Protein AF-A0A3M0M3V5-F1 (afdb_monomer_lite)

Radius of gyration: 17.24 Å; chains: 1; bounding box: 38×38×44 Å

InterPro domains:
  IPR002104 Integrase, catalytic domain [PF00589] (42-99)
  IPR002104 Integrase, catalytic domain [PS51898] (1-111)
  IPR011010 DNA breaking-rejoining enzyme, catalytic core [SSF56349] (10-108)
  IPR013762 Integrase-like, catalytic domain superfamily [G3DSA:1.10.443.10] (2-113)

Organism: NCBI:txid2116655

Secondary structure (DSSP, 8-state):
--HHHHHHHHHHHHHHHTT-SSS-TTS--BTTTBTHHHHHHHIIIIIHHHTT---TT--TTHHHHHHHHHHHHTT--HHHHHHHHT----SHIIIII-----HHHHHHHHTTS--

pLDDT: mean 90.45, std 9.49, range [48.25, 98.0]

Foldseek 3Di:
DPDPVVVLVVLQVVCVVVVHPDSCPVQDQDPVPGSCVVVFCCCQVPVCVVVVNHDPPDTPCVVLVVQLVQLVVLVNDPVLNCLLSVHQDDDPCRVPVNPDDDPVSNVVSSVSDDD

Structure (mmCIF, N/CA/C/O backbone):
data_AF-A0A3M0M3V5-F1
#
_entry.id   AF-A0A3M0M3V5-F1
#
loop_
_atom_site.group_PDB
_atom_site.id
_atom_site.type_symbol
_atom_site.label_atom_id
_atom_site.label_alt_id
_atom_site.label_comp_id
_atom_site.label_asym_id
_atom_site.label_entity_id
_atom_site.label_seq_id
_atom_site.pdbx_PDB_ins_code
_atom_site.Cartn_x
_atom_site.Cartn_y
_atom_site.Cartn_z
_atom_site.occupancy
_atom_site.B_iso_or_equiv
_atom_site.auth_seq_id
_atom_site.auth_comp_id
_atom_site.auth_asym_id
_atom_site.auth_atom_id
_atom_site.pdbx_PDB_model_num
ATOM 1 N N . ME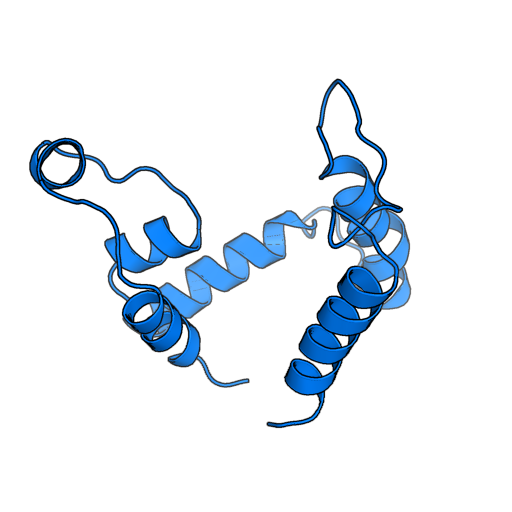T A 1 1 ? -20.137 -3.155 -11.797 1.00 48.25 1 MET A N 1
ATOM 2 C CA . MET A 1 1 ? -18.739 -3.054 -11.309 1.00 48.25 1 MET A CA 1
ATOM 3 C C . MET A 1 1 ? -17.774 -4.019 -12.038 1.00 48.25 1 MET A C 1
ATOM 5 O O . MET A 1 1 ? -17.126 -4.828 -11.393 1.00 48.25 1 MET A O 1
ATOM 9 N N . THR A 1 2 ? -17.632 -3.988 -13.373 1.00 53.81 2 THR A N 1
ATOM 10 C CA . THR A 1 2 ? -16.885 -5.056 -14.104 1.00 53.81 2 THR A CA 1
ATOM 11 C C . THR A 1 2 ? -15.807 -4.579 -15.085 1.00 53.81 2 THR A C 1
ATOM 13 O O . THR A 1 2 ? -15.084 -5.408 -15.628 1.00 53.81 2 THR A O 1
ATOM 16 N N . GLY A 1 3 ? -15.637 -3.269 -15.301 1.00 56.34 3 GLY A N 1
ATOM 17 C CA . GLY A 1 3 ? -14.666 -2.750 -16.280 1.00 56.34 3 GLY A CA 1
ATOM 18 C C . GLY A 1 3 ? -13.233 -2.581 -15.756 1.00 56.34 3 GLY A C 1
ATOM 19 O O . GLY A 1 3 ? -12.279 -2.820 -16.488 1.00 56.34 3 GLY A O 1
ATOM 20 N N . CYS A 1 4 ? -13.057 -2.176 -14.493 1.00 58.47 4 CYS A N 1
ATOM 21 C CA . CYS A 1 4 ? -11.733 -1.835 -13.955 1.00 58.47 4 CYS A CA 1
ATOM 22 C C . CYS A 1 4 ? -10.912 -3.073 -13.556 1.00 58.47 4 CYS A C 1
ATOM 24 O O . CYS A 1 4 ? -9.740 -3.171 -13.907 1.00 58.47 4 CYS A O 1
ATOM 26 N N . LEU A 1 5 ? -11.544 -4.064 -12.911 1.00 60.81 5 LEU A N 1
ATOM 27 C CA . LEU A 1 5 ? -10.875 -5.309 -12.511 1.00 60.81 5 LEU A CA 1
ATOM 28 C C . LEU A 1 5 ? -10.373 -6.106 -13.726 1.00 60.81 5 LEU A C 1
ATOM 30 O O . LEU A 1 5 ? -9.260 -6.624 -13.708 1.00 60.81 5 LEU A O 1
ATOM 34 N N . LYS A 1 6 ? -11.158 -6.131 -14.816 1.00 74.25 6 LYS A N 1
ATOM 35 C CA . LYS A 1 6 ? -10.752 -6.757 -16.083 1.00 74.25 6 LYS A CA 1
ATOM 36 C C . LYS A 1 6 ? -9.475 -6.133 -16.649 1.00 74.25 6 LYS A C 1
ATOM 38 O O . LYS A 1 6 ? -8.612 -6.868 -17.104 1.00 74.25 6 LYS A O 1
ATOM 43 N N . ARG A 1 7 ? -9.320 -4.806 -16.556 1.00 83.12 7 ARG A N 1
ATOM 44 C CA . ARG A 1 7 ? -8.119 -4.105 -17.040 1.00 83.12 7 ARG A CA 1
ATOM 45 C C . ARG A 1 7 ? -6.863 -4.459 -16.249 1.00 83.12 7 ARG A C 1
ATOM 47 O O . ARG A 1 7 ? -5.811 -4.631 -16.848 1.00 83.12 7 ARG A O 1
ATOM 54 N N . VAL A 1 8 ? -6.963 -4.590 -14.925 1.00 86.19 8 VAL A N 1
ATOM 55 C CA . VAL A 1 8 ? -5.801 -4.962 -14.098 1.00 86.19 8 VAL A CA 1
ATOM 56 C C . VAL A 1 8 ? -5.367 -6.397 -14.385 1.00 86.19 8 VAL A C 1
ATOM 58 O O . VAL A 1 8 ? -4.182 -6.640 -14.576 1.00 86.19 8 VAL A O 1
ATOM 61 N N . LEU A 1 9 ? -6.312 -7.338 -14.454 1.00 90.44 9 LEU A N 1
ATOM 62 C CA . LEU A 1 9 ? -5.990 -8.736 -14.749 1.00 90.44 9 LEU A CA 1
ATOM 63 C C . LEU A 1 9 ? -5.439 -8.910 -16.168 1.00 90.44 9 LEU A C 1
ATOM 65 O O . LEU A 1 9 ? -4.471 -9.637 -16.352 1.00 90.44 9 LEU A O 1
ATOM 69 N N . GLN A 1 10 ? -5.991 -8.186 -17.145 1.00 92.81 10 GLN A N 1
ATOM 70 C CA . GLN A 1 10 ? -5.442 -8.142 -18.498 1.00 92.81 10 GLN A CA 1
ATOM 71 C C . GLN A 1 10 ? -3.998 -7.622 -18.496 1.00 92.81 10 GLN A C 1
ATOM 73 O O . GLN A 1 10 ? -3.125 -8.250 -19.083 1.00 92.81 10 GLN A O 1
ATOM 78 N N . PHE A 1 11 ? -3.725 -6.524 -17.787 1.00 91.75 11 PHE A N 1
ATOM 79 C CA . PHE A 1 11 ? -2.370 -5.986 -17.669 1.00 91.75 11 PHE A CA 1
ATOM 80 C C . PHE A 1 11 ? -1.394 -6.994 -17.041 1.00 91.75 11 PHE A C 1
ATOM 82 O O . PHE A 1 11 ? -0.255 -7.106 -17.485 1.00 91.75 11 PHE A O 1
ATOM 89 N N . VAL A 1 12 ? -1.823 -7.746 -16.020 1.00 92.94 12 VAL A N 1
ATOM 90 C CA . VAL A 1 12 ? -1.002 -8.811 -15.416 1.00 92.94 12 VAL A CA 1
ATOM 91 C C . VAL A 1 12 ? -0.680 -9.895 -16.445 1.00 92.94 12 VAL A C 1
ATOM 93 O O . VAL A 1 12 ? 0.484 -10.273 -16.575 1.00 92.94 12 VAL A O 1
ATOM 96 N N . GLU A 1 13 ? -1.680 -10.353 -17.197 1.00 92.81 13 GLU A N 1
ATOM 97 C CA . GLU A 1 13 ? -1.511 -11.394 -18.217 1.00 92.81 13 GLU A CA 1
ATOM 98 C C . GLU A 1 13 ? -0.579 -10.942 -19.350 1.00 92.81 13 GLU A C 1
ATOM 100 O O . GLU A 1 13 ? 0.323 -11.673 -19.757 1.00 92.81 13 GLU A O 1
ATOM 105 N N . GLU A 1 14 ? -0.725 -9.703 -19.819 1.00 93.19 14 GLU A N 1
ATOM 106 C CA . GLU A 1 14 ? 0.155 -9.107 -20.832 1.00 93.19 14 GLU A CA 1
ATOM 107 C C . GLU A 1 14 ? 1.616 -9.059 -20.359 1.00 93.19 14 GLU A C 1
ATOM 109 O O . GLU A 1 14 ? 2.538 -9.383 -21.110 1.00 93.19 14 GLU A O 1
ATOM 114 N N . ARG A 1 15 ? 1.856 -8.705 -19.090 1.00 93.88 15 ARG A N 1
ATOM 115 C CA . ARG A 1 15 ? 3.215 -8.696 -18.523 1.00 93.88 15 ARG A CA 1
ATOM 116 C C . ARG A 1 15 ? 3.781 -10.105 -18.374 1.00 93.88 15 ARG A C 1
ATOM 118 O O . ARG A 1 15 ? 4.966 -10.305 -18.644 1.00 93.88 15 ARG A O 1
ATOM 125 N N . HIS A 1 16 ? 2.947 -11.061 -17.975 1.00 90.81 16 HIS A N 1
ATOM 126 C CA . HIS A 1 16 ? 3.357 -12.447 -17.784 1.00 90.81 16 HIS A CA 1
ATOM 127 C C . HIS A 1 16 ? 3.679 -13.136 -19.120 1.00 90.81 16 HIS A C 1
ATOM 129 O O . HIS A 1 16 ? 4.770 -13.682 -19.281 1.00 90.81 16 HIS A O 1
ATOM 135 N N . SER A 1 17 ? 2.788 -13.029 -20.110 1.00 93.62 17 SER A N 1
ATOM 136 C CA . SER A 1 17 ? 3.002 -13.552 -21.472 1.00 93.62 17 SER A CA 1
ATOM 137 C C . SER A 1 17 ? 4.182 -12.886 -22.189 1.00 93.62 17 SER A C 1
ATOM 139 O O . SER A 1 17 ? 4.885 -13.541 -22.954 1.00 93.62 17 SER A O 1
ATOM 141 N N . GLY A 1 18 ? 4.471 -11.618 -21.879 1.00 90.75 18 GLY A N 1
ATOM 142 C CA . GLY A 1 18 ? 5.671 -10.914 -22.336 1.00 90.75 18 GLY A CA 1
ATOM 143 C C . GLY A 1 18 ? 6.975 -11.303 -21.619 1.00 90.75 18 GLY A C 1
ATOM 144 O O . GLY A 1 18 ? 7.993 -10.645 -21.831 1.00 90.75 18 GLY A O 1
ATOM 145 N N . GLY A 1 19 ? 6.969 -12.311 -20.736 1.00 92.75 19 GLY A N 1
ATOM 146 C CA . GLY A 1 19 ? 8.164 -12.813 -20.042 1.00 92.75 19 GLY A CA 1
ATOM 147 C C . GLY A 1 19 ? 8.709 -11.896 -18.938 1.00 92.75 19 GLY A C 1
ATOM 148 O O . GLY A 1 19 ? 9.829 -12.096 -18.458 1.00 92.75 19 GLY A O 1
ATOM 149 N N . SER A 1 20 ? 7.950 -10.880 -18.514 1.00 91.25 20 SER A N 1
ATOM 150 C CA . SER A 1 20 ? 8.393 -9.959 -17.463 1.00 91.25 20 SER A CA 1
ATOM 151 C C . SER A 1 20 ? 8.293 -10.602 -16.078 1.00 91.25 20 SER A C 1
ATOM 153 O O . SER A 1 20 ? 7.225 -11.015 -15.644 1.00 91.25 20 SER A O 1
ATOM 155 N N . GLN A 1 21 ? 9.393 -10.583 -15.323 1.00 90.31 21 GLN A N 1
ATOM 156 C CA . GLN A 1 21 ? 9.436 -11.058 -13.928 1.00 90.31 21 GLN A CA 1
ATOM 157 C C . GLN A 1 21 ? 8.807 -10.073 -12.923 1.00 90.31 21 GLN A C 1
ATOM 159 O O . GLN A 1 21 ? 8.634 -10.386 -11.748 1.00 90.31 21 GLN A O 1
ATOM 164 N N . ARG A 1 22 ? 8.508 -8.841 -13.354 1.00 90.81 22 ARG A N 1
ATOM 165 C CA . ARG A 1 22 ? 7.922 -7.779 -12.525 1.00 90.81 22 ARG A CA 1
ATOM 166 C C . ARG A 1 22 ? 6.692 -7.215 -13.217 1.00 90.81 22 ARG A C 1
ATOM 168 O O . ARG A 1 22 ? 6.710 -7.014 -14.426 1.00 90.81 22 ARG A O 1
ATOM 175 N N . LEU A 1 23 ? 5.678 -6.860 -12.428 1.00 90.75 23 LEU A N 1
ATOM 176 C CA . LEU A 1 23 ? 4.445 -6.254 -12.939 1.00 90.75 23 LEU A CA 1
ATOM 177 C C . LEU A 1 23 ? 4.682 -4.855 -13.543 1.00 90.75 23 LEU A C 1
ATOM 179 O O . LEU A 1 23 ? 4.039 -4.472 -14.514 1.00 90.75 23 LEU A O 1
ATOM 183 N N . PHE A 1 24 ? 5.649 -4.108 -13.001 1.00 90.56 24 PHE A N 1
ATOM 184 C CA . PHE A 1 24 ? 6.027 -2.771 -13.470 1.00 90.56 24 PHE A CA 1
ATOM 185 C C . PHE A 1 24 ? 7.532 -2.711 -13.787 1.00 90.56 24 PHE A C 1
ATOM 187 O O . PHE A 1 24 ? 8.306 -2.152 -13.003 1.00 90.56 24 PHE A O 1
ATOM 194 N N . PRO A 1 25 ? 7.987 -3.307 -14.904 1.00 88.62 25 PRO A N 1
ATOM 195 C CA . PRO A 1 25 ? 9.412 -3.355 -15.242 1.00 88.62 25 PRO A CA 1
ATOM 196 C C . PRO A 1 25 ? 9.993 -1.959 -15.515 1.00 88.62 25 PRO A C 1
ATOM 198 O O . PRO A 1 25 ? 11.148 -1.700 -15.170 1.00 88.62 25 PRO A O 1
ATOM 201 N N . ASP A 1 26 ? 9.151 -1.051 -16.013 1.00 87.62 26 ASP A N 1
ATOM 202 C CA . ASP A 1 26 ? 9.468 0.338 -16.368 1.00 87.62 26 ASP A CA 1
ATOM 203 C C . ASP A 1 26 ? 9.671 1.248 -15.140 1.00 87.62 26 ASP A C 1
ATOM 205 O O . ASP A 1 26 ? 9.957 2.437 -15.271 1.00 87.62 26 ASP A O 1
ATOM 209 N N . GLN A 1 27 ? 9.517 0.708 -13.926 1.00 88.94 27 GLN A N 1
ATOM 210 C CA . GLN A 1 27 ? 9.867 1.385 -12.680 1.00 88.94 27 GLN A CA 1
ATOM 211 C C . GLN A 1 27 ? 11.291 0.967 -12.276 1.00 88.94 27 GLN A C 1
ATOM 213 O O . GLN A 1 27 ? 11.484 -0.118 -11.706 1.00 88.94 27 GLN A O 1
ATOM 218 N N . PRO A 1 28 ? 12.317 1.786 -12.582 1.00 89.44 28 PRO A N 1
ATOM 219 C CA . PRO A 1 28 ? 13.685 1.461 -12.214 1.00 89.44 28 PRO A CA 1
ATOM 220 C C . PRO A 1 28 ? 13.884 1.545 -10.700 1.00 89.44 28 PRO A C 1
ATOM 222 O O . PRO A 1 28 ? 13.242 2.333 -9.999 1.00 89.44 28 PRO A O 1
ATOM 225 N N . TRP A 1 29 ? 14.810 0.727 -10.204 1.00 91.81 29 TRP A N 1
ATOM 226 C CA . TRP A 1 29 ? 15.230 0.748 -8.809 1.00 91.81 29 TRP A CA 1
ATOM 227 C C . TRP A 1 29 ? 15.980 2.044 -8.487 1.00 91.81 29 TRP A C 1
ATOM 229 O O . TRP A 1 29 ? 16.865 2.463 -9.232 1.00 91.81 29 TRP A O 1
ATOM 239 N N . CYS A 1 30 ? 15.668 2.661 -7.348 1.00 91.38 30 CYS A N 1
ATOM 240 C CA . CYS A 1 30 ? 16.448 3.757 -6.785 1.00 91.38 30 CYS A CA 1
ATOM 241 C C . CYS A 1 30 ? 17.145 3.287 -5.498 1.00 91.38 30 CYS A C 1
ATOM 243 O O . CYS A 1 30 ? 16.444 2.872 -4.579 1.00 91.38 30 CYS A O 1
ATOM 245 N N . PRO A 1 31 ? 18.476 3.433 -5.351 1.00 92.12 31 PRO A N 1
ATOM 246 C CA . PRO A 1 31 ? 19.187 2.986 -4.148 1.00 92.12 31 PRO A CA 1
ATOM 247 C C . PRO A 1 31 ? 18.636 3.553 -2.832 1.00 92.12 31 PRO A C 1
ATOM 249 O O . PRO A 1 31 ? 18.603 2.858 -1.827 1.00 92.12 31 PRO A O 1
ATOM 252 N N . LYS A 1 32 ? 18.166 4.807 -2.840 1.00 90.19 32 LYS A N 1
ATOM 253 C CA . LYS A 1 32 ? 17.664 5.486 -1.636 1.00 90.19 32 LYS A CA 1
ATOM 254 C C . LYS A 1 32 ? 16.213 5.130 -1.291 1.00 90.19 32 LYS A C 1
ATOM 256 O O . LYS A 1 32 ? 15.857 5.103 -0.124 1.00 90.19 32 LYS A O 1
ATOM 261 N N . ASN A 1 33 ? 15.374 4.908 -2.304 1.00 86.38 33 ASN A N 1
ATOM 262 C CA . ASN A 1 33 ? 13.909 4.901 -2.163 1.00 86.38 33 ASN A CA 1
ATOM 263 C C . ASN A 1 33 ? 13.236 3.680 -2.829 1.00 86.38 33 ASN A C 1
ATOM 265 O O . ASN A 1 33 ? 12.018 3.667 -3.027 1.00 86.38 33 ASN A O 1
ATOM 269 N N . GLY A 1 34 ? 14.024 2.686 -3.242 1.00 90.81 34 GLY A N 1
ATOM 270 C CA . GLY A 1 34 ? 13.574 1.484 -3.934 1.00 90.81 34 GLY A CA 1
ATOM 271 C C . GLY A 1 34 ? 12.778 1.764 -5.212 1.00 90.81 34 GLY A C 1
ATOM 272 O O . GLY A 1 34 ? 13.013 2.749 -5.916 1.00 90.81 34 GLY A O 1
ATOM 273 N N . TYR A 1 35 ? 11.805 0.899 -5.506 1.00 90.50 35 TYR A N 1
ATOM 274 C CA . TYR A 1 35 ? 10.919 1.018 -6.673 1.00 90.50 35 TYR A CA 1
ATOM 275 C C . TYR A 1 35 ? 9.819 2.088 -6.523 1.00 90.50 35 TYR A C 1
ATOM 277 O O . TYR A 1 35 ? 9.206 2.484 -7.512 1.00 90.50 35 TYR A O 1
ATOM 285 N N . GLY A 1 36 ? 9.560 2.590 -5.309 1.00 87.62 36 GLY A N 1
ATOM 286 C CA . GLY A 1 36 ? 8.427 3.488 -5.035 1.00 87.62 36 GLY A CA 1
ATOM 287 C C . GLY A 1 36 ? 8.635 4.944 -5.465 1.00 87.62 36 GLY A C 1
ATOM 288 O O . GLY A 1 36 ? 7.665 5.684 -5.641 1.00 87.62 36 GLY A O 1
ATOM 289 N N . ARG A 1 37 ? 9.889 5.374 -5.665 1.00 90.38 37 ARG A N 1
ATOM 290 C CA . ARG A 1 37 ? 10.230 6.778 -5.962 1.00 90.38 37 ARG A CA 1
ATOM 291 C C . ARG A 1 37 ? 9.488 7.326 -7.175 1.00 90.38 37 ARG A C 1
ATOM 293 O O . ARG A 1 37 ? 8.966 8.438 -7.133 1.00 90.38 37 ARG A O 1
ATOM 300 N N . ASN A 1 38 ? 9.493 6.569 -8.265 1.00 91.06 38 ASN A N 1
ATOM 301 C CA . ASN A 1 38 ? 9.002 7.058 -9.545 1.00 91.06 38 ASN A CA 1
ATOM 302 C C . ASN A 1 38 ? 7.474 7.052 -9.601 1.00 91.06 38 ASN A C 1
ATOM 304 O O . ASN A 1 38 ? 6.902 8.013 -10.105 1.00 91.06 38 ASN A O 1
ATOM 308 N N . ALA A 1 39 ? 6.821 6.068 -8.976 1.00 91.56 39 ALA A N 1
ATOM 309 C CA . ALA A 1 39 ? 5.375 6.083 -8.768 1.00 91.56 39 ALA A CA 1
ATOM 310 C C . ALA A 1 39 ? 4.932 7.323 -7.971 1.00 91.56 39 ALA A C 1
ATOM 312 O O . ALA A 1 39 ? 4.019 8.035 -8.387 1.00 91.56 39 ALA A O 1
ATOM 313 N N . GLY A 1 40 ? 5.636 7.641 -6.876 1.00 92.94 40 GLY A N 1
ATOM 314 C CA . GLY A 1 40 ? 5.359 8.838 -6.079 1.00 92.94 40 GLY A CA 1
ATOM 315 C C . GLY A 1 40 ? 5.539 10.141 -6.864 1.00 92.94 40 GLY A C 1
ATOM 316 O O . GLY A 1 40 ? 4.687 11.025 -6.793 1.00 92.94 40 GLY A O 1
ATOM 317 N N . ARG A 1 41 ? 6.615 10.257 -7.655 1.00 93.19 41 ARG A N 1
ATOM 318 C CA . ARG A 1 41 ? 6.838 11.420 -8.535 1.00 93.19 41 ARG A CA 1
ATOM 319 C C . ARG A 1 41 ? 5.765 11.550 -9.600 1.00 93.19 41 ARG A C 1
ATOM 321 O O . ARG A 1 41 ? 5.178 12.614 -9.727 1.00 93.19 41 ARG A O 1
ATOM 328 N N . TRP A 1 42 ? 5.467 10.473 -10.321 1.00 94.75 42 TRP A N 1
ATOM 329 C CA . TRP A 1 42 ? 4.414 10.472 -11.333 1.00 94.75 42 TRP A CA 1
ATOM 330 C C . TRP A 1 42 ? 3.070 10.911 -10.740 1.00 94.75 42 TRP A C 1
ATOM 332 O O . TRP A 1 42 ? 2.413 11.789 -11.296 1.00 94.75 42 TRP A O 1
ATOM 342 N N . PHE A 1 43 ? 2.699 10.387 -9.570 1.00 95.81 43 PHE A N 1
ATOM 343 C CA . PHE A 1 43 ? 1.468 10.787 -8.893 1.00 95.81 43 PHE A CA 1
ATOM 344 C C . PHE A 1 43 ? 1.457 12.291 -8.575 1.00 95.81 43 PHE A C 1
ATOM 346 O O . PHE A 1 43 ? 0.506 12.998 -8.902 1.00 95.81 43 PHE A O 1
ATOM 353 N N . ASN A 1 44 ? 2.543 12.797 -7.987 1.00 96.00 44 ASN A N 1
ATOM 354 C CA . ASN A 1 44 ? 2.633 14.174 -7.503 1.00 96.00 44 ASN A CA 1
ATOM 355 C C . ASN A 1 44 ? 2.835 15.228 -8.595 1.00 96.00 44 ASN A C 1
ATOM 357 O O . ASN A 1 44 ? 2.384 16.362 -8.424 1.00 96.00 44 ASN A O 1
ATOM 361 N N . GLU A 1 45 ? 3.573 14.891 -9.649 1.00 96.00 45 GLU A N 1
ATOM 362 C CA . GLU A 1 45 ? 4.040 15.818 -10.686 1.00 96.00 45 GLU A CA 1
ATOM 363 C C . GLU A 1 45 ? 3.221 15.700 -11.977 1.00 96.00 45 GLU A C 1
ATOM 365 O O . GLU A 1 45 ? 3.229 16.624 -12.786 1.00 96.00 45 GLU A O 1
ATOM 370 N N . ARG A 1 46 ? 2.519 14.578 -12.192 1.00 96.12 46 ARG A N 1
ATOM 371 C CA . ARG A 1 46 ? 1.711 14.343 -13.400 1.00 96.12 46 ARG A CA 1
ATOM 372 C C . ARG A 1 46 ? 0.239 14.156 -13.074 1.00 96.12 46 ARG A C 1
ATOM 374 O O . ARG A 1 46 ? -0.577 14.925 -13.570 1.00 96.12 46 ARG A O 1
ATOM 381 N N . LEU A 1 47 ? -0.099 13.178 -12.230 1.00 96.75 47 LEU A N 1
ATOM 382 C CA . LEU A 1 47 ? -1.500 12.818 -11.998 1.00 96.75 47 LEU A CA 1
ATOM 383 C C . LEU A 1 47 ? -2.271 13.923 -11.264 1.00 96.75 47 LEU A C 1
ATOM 385 O O . LEU A 1 47 ? -3.281 14.392 -11.777 1.00 96.75 47 LEU A O 1
ATOM 389 N N . LEU A 1 48 ? -1.799 14.368 -10.094 1.00 97.50 48 LEU A N 1
ATOM 390 C CA . LEU A 1 48 ? -2.500 15.401 -9.320 1.00 97.50 48 LEU A CA 1
ATOM 391 C C . LEU A 1 48 ? -2.684 16.719 -10.098 1.00 97.50 48 LEU A C 1
ATOM 393 O O . LEU A 1 48 ? -3.800 17.239 -10.077 1.00 97.50 48 LEU A O 1
ATOM 397 N N . PRO A 1 49 ? -1.668 17.262 -10.808 1.00 97.62 49 PRO A N 1
ATOM 398 C CA . PRO A 1 49 ? -1.861 18.439 -11.655 1.00 97.62 49 PRO A CA 1
ATOM 399 C C . PRO A 1 49 ? -2.865 18.218 -12.788 1.00 97.62 49 PRO A C 1
ATOM 401 O O . PRO A 1 49 ? -3.720 19.071 -13.000 1.00 97.62 49 PRO A O 1
ATOM 404 N N . ALA A 1 50 ? -2.805 17.073 -13.478 1.00 98.00 50 ALA A N 1
ATOM 405 C CA . ALA A 1 50 ? -3.736 16.759 -14.565 1.00 98.00 50 ALA A CA 1
ATOM 406 C C . ALA A 1 50 ? -5.195 16.662 -14.089 1.00 98.00 50 ALA A C 1
ATOM 408 O O . ALA A 1 50 ? -6.110 16.948 -14.855 1.00 98.00 50 ALA A O 1
ATOM 409 N N . LEU A 1 51 ? -5.410 16.288 -12.826 1.00 97.25 51 LEU A N 1
ATOM 410 C CA . LEU A 1 51 ? -6.729 16.248 -12.193 1.00 97.25 51 LEU A CA 1
ATOM 411 C C . LEU A 1 51 ? -7.159 17.595 -11.581 1.00 97.25 51 LEU A C 1
ATOM 413 O O . LEU A 1 51 ? -8.257 17.681 -11.042 1.00 97.25 51 LEU A O 1
ATOM 417 N N . GLY A 1 52 ? -6.309 18.629 -11.599 1.00 97.62 52 GLY A N 1
ATOM 418 C CA . GLY A 1 52 ? -6.579 19.895 -10.903 1.00 97.62 52 GLY A CA 1
ATOM 419 C C . GLY A 1 52 ? -6.577 19.771 -9.372 1.00 97.62 52 GLY A C 1
ATOM 420 O O . GLY A 1 52 ? -7.124 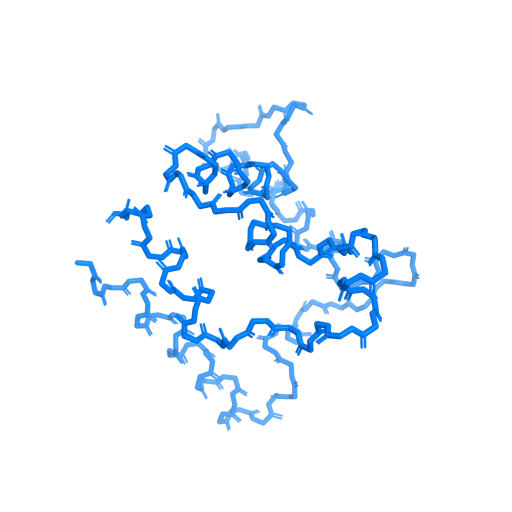20.620 -8.679 1.00 97.62 52 GLY A O 1
ATOM 421 N N . MET A 1 53 ? -5.962 18.714 -8.833 1.00 96.38 53 MET A N 1
ATOM 422 C CA . MET A 1 53 ? -5.965 18.367 -7.404 1.00 96.38 53 MET A CA 1
ATOM 423 C C . MET A 1 53 ? -4.602 18.590 -6.736 1.00 96.38 53 MET A C 1
ATOM 425 O O . MET A 1 53 ? -4.311 18.007 -5.690 1.00 96.38 53 MET A O 1
ATOM 429 N N . LYS A 1 54 ? -3.705 19.374 -7.345 1.00 95.88 54 LYS A N 1
ATOM 430 C CA . LYS A 1 54 ? -2.377 19.587 -6.767 1.00 95.88 54 LYS A CA 1
ATOM 431 C C . LYS A 1 54 ? -2.494 20.370 -5.456 1.00 95.88 54 LYS A C 1
ATOM 433 O O . LYS A 1 54 ? -2.982 21.490 -5.433 1.00 95.88 54 LYS A O 1
ATOM 438 N N . SER A 1 55 ? -2.005 19.768 -4.377 1.00 94.56 55 SER A N 1
ATOM 439 C CA . SER A 1 55 ? -1.943 20.351 -3.037 1.00 94.56 55 SER A CA 1
ATOM 440 C C . SER A 1 55 ? -0.674 19.870 -2.335 1.00 94.56 55 SER A C 1
ATOM 442 O O . SER A 1 55 ? -0.176 18.784 -2.640 1.00 94.56 55 SER A O 1
ATOM 444 N N . GLU A 1 56 ? -0.157 20.658 -1.392 1.00 92.31 56 GLU A N 1
ATOM 445 C CA . GLU A 1 56 ? 0.965 20.262 -0.527 1.00 92.31 56 GLU A CA 1
ATOM 446 C C . GLU A 1 56 ? 0.591 19.119 0.429 1.00 92.31 56 GLU A C 1
ATOM 448 O O . GLU A 1 56 ? 1.455 18.370 0.877 1.00 92.31 56 GLU A O 1
ATOM 453 N N . GLN A 1 57 ? -0.705 18.942 0.699 1.00 93.69 57 GLN A N 1
ATOM 454 C CA . GLN A 1 57 ? -1.225 17.912 1.603 1.00 93.69 57 GLN A CA 1
ATOM 455 C C . GLN A 1 57 ? -1.525 16.580 0.896 1.00 93.69 57 GLN A C 1
ATOM 457 O O . GLN A 1 57 ? -1.767 15.566 1.554 1.00 93.69 57 GLN A O 1
A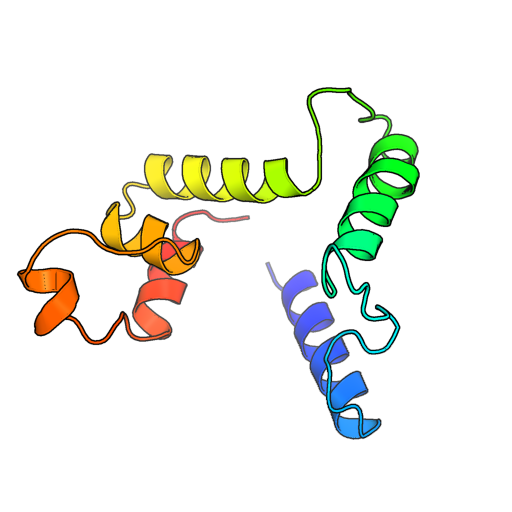TOM 462 N N . LEU A 1 58 ? -1.540 16.565 -0.442 1.00 95.50 58 LEU A N 1
ATOM 463 C CA . LEU A 1 58 ? -1.866 15.378 -1.228 1.00 95.50 58 LEU A CA 1
ATOM 464 C C . LEU A 1 58 ? -0.608 14.773 -1.835 1.00 95.50 58 LEU A C 1
ATOM 466 O O . LEU A 1 58 ? 0.070 15.379 -2.665 1.00 95.50 58 LEU A O 1
ATOM 470 N N . VAL A 1 59 ? -0.336 13.533 -1.437 1.00 95.88 59 VAL A N 1
ATOM 471 C CA . VAL A 1 59 ? 0.768 12.722 -1.944 1.00 95.88 59 VAL A CA 1
ATOM 472 C C . VAL A 1 59 ? 0.300 11.304 -2.232 1.00 95.88 59 VAL A C 1
ATOM 474 O O . VAL A 1 59 ? -0.791 10.902 -1.842 1.00 95.88 59 VAL A O 1
ATOM 477 N N . PHE A 1 60 ? 1.138 10.501 -2.886 1.00 95.00 60 PHE A N 1
ATOM 478 C CA . PHE A 1 60 ? 0.782 9.114 -3.200 1.00 95.00 60 PHE A CA 1
ATOM 479 C C . PHE A 1 60 ? 0.389 8.302 -1.951 1.00 95.00 60 PHE A C 1
ATOM 481 O O . PHE A 1 60 ? -0.545 7.505 -1.988 1.00 95.00 60 PHE A O 1
ATOM 488 N N . HIS A 1 61 ? 1.044 8.564 -0.813 1.00 94.19 61 HIS A N 1
ATOM 489 C CA . HIS A 1 61 ? 0.725 7.930 0.468 1.00 94.19 61 HIS A CA 1
ATOM 490 C C . HIS A 1 61 ? -0.674 8.293 1.001 1.00 94.19 61 HIS A C 1
ATOM 492 O O . HIS A 1 61 ? -1.255 7.516 1.754 1.00 94.19 61 HIS A O 1
ATOM 498 N N . SER A 1 62 ? -1.270 9.409 0.570 1.00 96.06 62 SER A N 1
ATOM 499 C CA . SER A 1 62 ? -2.629 9.794 0.969 1.00 96.06 62 SER A CA 1
ATOM 500 C C . SER A 1 62 ? -3.664 8.734 0.578 1.00 96.06 62 SER A C 1
ATOM 502 O O . SER A 1 62 ? -4.604 8.511 1.333 1.00 96.06 62 SER A O 1
ATOM 504 N N . LEU A 1 63 ? -3.451 7.988 -0.517 1.00 94.62 63 LEU A N 1
ATOM 505 C CA . LEU A 1 63 ? -4.314 6.857 -0.892 1.00 94.62 63 LEU A CA 1
ATOM 506 C C . LEU A 1 63 ? -4.337 5.758 0.181 1.00 94.62 63 LEU A C 1
ATOM 508 O O . LEU A 1 63 ? -5.378 5.155 0.442 1.00 94.62 63 LEU A O 1
ATOM 512 N N . ARG A 1 64 ? -3.199 5.512 0.839 1.00 95.25 64 ARG A N 1
ATOM 513 C CA . ARG A 1 64 ? -3.099 4.550 1.941 1.00 95.25 64 ARG A CA 1
ATOM 514 C C . ARG A 1 64 ? -3.873 5.028 3.170 1.00 95.25 64 ARG A C 1
ATOM 516 O O . ARG A 1 64 ? -4.546 4.216 3.801 1.00 95.25 64 ARG A O 1
ATOM 523 N N . HIS A 1 65 ? -3.814 6.323 3.486 1.00 96.12 65 HIS A N 1
ATOM 524 C CA . HIS A 1 65 ? -4.646 6.906 4.542 1.00 96.12 65 HIS A CA 1
ATOM 525 C C . HIS A 1 65 ? -6.132 6.762 4.218 1.00 96.12 65 HIS A C 1
ATOM 527 O O . HIS A 1 65 ? -6.891 6.315 5.073 1.00 96.12 65 HIS A O 1
ATOM 533 N N . THR A 1 66 ? -6.535 7.046 2.976 1.00 95.06 66 THR A N 1
ATOM 534 C CA . THR A 1 66 ? -7.916 6.838 2.531 1.00 95.06 66 THR A CA 1
ATOM 535 C C . THR A 1 66 ? -8.352 5.387 2.730 1.00 95.06 66 THR A C 1
ATOM 537 O O . THR A 1 66 ? -9.405 5.162 3.319 1.00 95.06 66 THR A O 1
ATOM 540 N N . MET A 1 67 ? -7.536 4.406 2.329 1.00 95.06 67 MET A N 1
ATOM 541 C CA . MET A 1 67 ? -7.830 2.984 2.556 1.00 95.06 67 MET A CA 1
ATOM 542 C C . MET A 1 67 ? -8.019 2.667 4.047 1.00 95.06 67 MET A C 1
ATOM 544 O O . MET A 1 67 ? -9.006 2.037 4.415 1.00 95.06 67 MET A O 1
ATOM 548 N N . ALA A 1 68 ? -7.113 3.135 4.912 1.00 96.12 68 ALA A N 1
ATOM 549 C CA . ALA A 1 68 ? -7.219 2.929 6.356 1.00 96.12 68 ALA A CA 1
ATOM 550 C C . ALA A 1 68 ? -8.536 3.497 6.910 1.00 96.12 68 ALA A C 1
ATOM 552 O O . ALA A 1 68 ? -9.290 2.792 7.576 1.00 96.12 68 ALA A O 1
ATOM 553 N N . THR A 1 69 ? -8.848 4.751 6.570 1.00 95.75 69 THR A N 1
ATOM 554 C CA . THR A 1 69 ? -10.078 5.420 7.004 1.00 95.75 69 THR A CA 1
ATOM 555 C C . THR A 1 69 ? -11.328 4.703 6.502 1.00 95.75 69 THR A C 1
ATOM 557 O O . THR A 1 69 ? -12.274 4.537 7.269 1.00 95.75 69 THR A O 1
ATOM 560 N N . LEU A 1 70 ? -11.353 4.274 5.238 1.00 95.50 70 LEU A N 1
ATOM 561 C CA . LEU A 1 70 ? -12.503 3.575 4.664 1.00 95.50 70 LEU A CA 1
ATOM 562 C C . LEU A 1 70 ? -12.722 2.212 5.321 1.00 95.50 70 LEU A C 1
ATOM 564 O O . LEU A 1 70 ? -13.853 1.910 5.691 1.00 95.50 70 LEU A O 1
ATOM 568 N N . LEU A 1 71 ? -11.668 1.420 5.528 1.00 95.56 71 LEU A N 1
ATOM 569 C CA . LEU A 1 71 ? -11.787 0.124 6.199 1.00 95.56 71 LEU A CA 1
ATOM 570 C C . LEU A 1 71 ? -12.299 0.285 7.636 1.00 95.56 71 LEU A C 1
ATOM 572 O O . LEU A 1 71 ? -13.241 -0.401 8.030 1.00 95.56 71 LEU A O 1
ATOM 576 N N . SER A 1 72 ? -11.740 1.233 8.394 1.00 95.12 72 SER A N 1
ATOM 577 C CA . SER A 1 72 ? -12.185 1.511 9.764 1.00 95.12 72 SER A CA 1
ATOM 578 C C . SER A 1 72 ? -13.637 1.988 9.826 1.00 95.12 72 SER A C 1
ATOM 580 O O . SER A 1 72 ? -14.374 1.561 10.705 1.00 95.12 72 SER A O 1
ATOM 582 N N . ARG A 1 73 ? -14.078 2.829 8.880 1.00 95.38 73 ARG A N 1
ATOM 583 C CA . ARG A 1 73 ? -15.480 3.282 8.792 1.00 95.38 73 ARG A CA 1
ATOM 584 C C . ARG A 1 73 ? -16.467 2.182 8.388 1.00 95.38 73 ARG A C 1
ATOM 586 O O . ARG A 1 73 ? -17.660 2.384 8.554 1.00 95.38 73 ARG A O 1
ATOM 593 N N . ASN A 1 74 ? -15.983 1.061 7.853 1.00 95.62 74 ASN A N 1
ATOM 594 C CA . ASN A 1 74 ? -16.787 -0.113 7.491 1.00 95.62 74 ASN A CA 1
ATOM 595 C C . ASN A 1 74 ? -16.594 -1.270 8.493 1.00 95.62 74 ASN A C 1
ATOM 597 O O . ASN A 1 74 ? -16.690 -2.453 8.135 1.00 95.62 74 ASN A O 1
ATOM 601 N N . ASP A 1 75 ? -16.261 -0.924 9.740 1.00 95.88 75 ASP A N 1
ATOM 602 C CA . ASP A 1 75 ? -16.136 -1.840 10.876 1.00 95.88 75 ASP A CA 1
ATOM 603 C C . ASP A 1 75 ? -15.202 -3.031 10.611 1.00 95.88 75 ASP A C 1
ATOM 605 O O . ASP A 1 75 ? -15.401 -4.146 11.113 1.00 95.88 75 ASP A O 1
ATOM 609 N N . VAL A 1 76 ? -14.180 -2.832 9.773 1.00 96.81 76 VAL A N 1
ATOM 610 C CA . VAL A 1 76 ? -13.130 -3.831 9.574 1.00 96.81 76 VAL A CA 1
ATOM 611 C C . VAL A 1 76 ? -12.253 -3.851 10.829 1.00 96.81 76 VAL A C 1
ATOM 613 O O . VAL A 1 76 ? -11.756 -2.796 11.231 1.00 96.81 76 VAL A O 1
ATOM 616 N N . PRO A 1 77 ? -12.021 -5.026 11.446 1.00 95.69 77 PRO A N 1
ATOM 617 C CA . PRO A 1 77 ? -11.163 -5.135 12.620 1.00 95.69 77 PRO A CA 1
ATOM 618 C C . PRO A 1 77 ? -9.773 -4.537 12.381 1.00 95.69 77 PRO A C 1
ATOM 620 O O . PRO A 1 77 ? -9.157 -4.796 11.346 1.00 95.69 77 PRO A O 1
ATOM 623 N N . ASP A 1 78 ? -9.243 -3.806 13.365 1.00 95.25 78 ASP A N 1
ATOM 6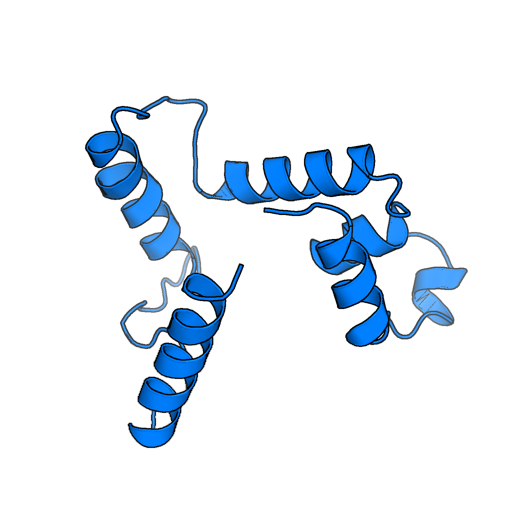24 C CA . ASP A 1 78 ? -7.933 -3.137 13.281 1.00 95.25 78 ASP A CA 1
ATOM 625 C C . ASP A 1 78 ? -6.803 -4.091 12.862 1.00 95.25 78 ASP A C 1
ATOM 627 O O . ASP A 1 78 ? -5.944 -3.738 12.058 1.00 95.25 78 ASP A O 1
ATOM 631 N N . THR A 1 79 ? -6.846 -5.344 13.312 1.00 95.19 79 THR A N 1
ATOM 632 C CA . THR A 1 79 ? -5.872 -6.371 12.921 1.00 95.19 79 THR A CA 1
ATOM 633 C C . THR A 1 79 ? -5.913 -6.661 11.421 1.00 95.19 79 THR A C 1
ATOM 635 O O . THR A 1 79 ? -4.864 -6.767 10.787 1.00 95.19 79 THR A O 1
ATOM 638 N N . GLN A 1 80 ? -7.096 -6.714 10.807 1.00 95.94 80 GLN A N 1
ATOM 639 C CA . GLN A 1 80 ? -7.234 -6.853 9.356 1.00 95.94 80 GLN A CA 1
ATOM 640 C C . GLN A 1 80 ? -6.816 -5.577 8.622 1.00 95.94 80 GLN A C 1
ATOM 642 O O . GLN A 1 80 ? -6.127 -5.677 7.608 1.00 95.94 80 GLN A O 1
ATOM 647 N N . VAL A 1 81 ? -7.148 -4.391 9.147 1.00 96.25 81 VAL A N 1
ATOM 648 C CA . VAL A 1 81 ? -6.688 -3.110 8.578 1.00 96.25 81 VAL A CA 1
ATOM 649 C C . VAL A 1 81 ? -5.162 -3.063 8.546 1.00 96.25 81 VAL A C 1
ATOM 651 O O . VAL A 1 81 ? -4.569 -2.865 7.486 1.00 96.25 81 VAL A O 1
ATOM 654 N N . LYS A 1 82 ? -4.508 -3.327 9.678 1.00 95.56 82 LYS A N 1
ATOM 655 C CA . LYS A 1 82 ? -3.047 -3.400 9.786 1.00 95.56 82 LYS A CA 1
ATOM 656 C C . LYS A 1 82 ? -2.454 -4.434 8.836 1.00 95.56 82 LYS A C 1
ATOM 658 O O . LYS A 1 82 ? -1.471 -4.121 8.177 1.00 95.56 82 LYS A O 1
ATOM 663 N N . ALA A 1 83 ? -3.067 -5.609 8.691 1.00 95.69 83 ALA A N 1
ATOM 664 C CA . ALA A 1 83 ? -2.593 -6.626 7.755 1.00 95.69 83 ALA A CA 1
ATOM 665 C C . ALA A 1 83 ? -2.697 -6.181 6.285 1.00 95.69 83 ALA A C 1
ATOM 667 O O . ALA A 1 83 ? -1.737 -6.352 5.540 1.00 95.69 83 ALA A O 1
ATOM 668 N N . ILE A 1 84 ? -3.809 -5.556 5.875 1.00 95.75 84 ILE A N 1
ATOM 669 C CA . ILE A 1 84 ? -3.986 -5.002 4.516 1.00 95.75 84 ILE A CA 1
ATOM 670 C C . ILE A 1 84 ? -2.955 -3.905 4.240 1.00 95.75 84 ILE A C 1
ATOM 672 O O . ILE A 1 84 ? -2.408 -3.802 3.144 1.00 95.75 84 ILE A O 1
ATOM 676 N N . LEU A 1 85 ? -2.676 -3.083 5.248 1.00 95.62 85 LEU A N 1
ATOM 677 C CA . LEU A 1 85 ? -1.669 -2.041 5.164 1.00 95.62 85 LEU A CA 1
ATOM 678 C C . LEU A 1 85 ? -0.240 -2.629 5.230 1.00 95.62 85 LEU A C 1
ATOM 680 O O . LEU A 1 85 ? 0.695 -2.019 4.719 1.00 95.62 85 LEU A O 1
ATOM 684 N N . GLY A 1 86 ? -0.027 -3.812 5.793 1.00 93.88 86 GLY A N 1
ATOM 685 C CA . GLY A 1 86 ? 1.314 -4.353 6.036 1.00 93.88 86 GLY A CA 1
ATOM 686 C C . GLY A 1 86 ? 2.007 -3.691 7.231 1.00 93.88 86 GLY A C 1
ATOM 687 O O . GLY A 1 86 ? 3.207 -3.445 7.195 1.00 93.88 86 GLY A O 1
ATOM 688 N N . HIS A 1 87 ? 1.243 -3.332 8.263 1.00 94.44 87 HIS A N 1
ATOM 689 C CA . HIS A 1 87 ? 1.774 -2.981 9.579 1.00 94.44 87 HIS A CA 1
ATOM 690 C C . HIS A 1 87 ? 1.967 -4.241 10.427 1.00 94.44 87 HIS A C 1
ATOM 692 O O . HIS A 1 87 ? 1.181 -5.188 10.339 1.00 94.44 87 HIS A O 1
ATOM 698 N N . GLU A 1 88 ? 2.984 -4.219 11.285 1.00 90.38 88 GLU A N 1
ATOM 699 C CA . GLU A 1 88 ? 3.201 -5.260 12.287 1.00 90.38 88 GLU A CA 1
ATOM 700 C C . GLU A 1 88 ? 2.040 -5.329 13.287 1.00 90.38 88 GLU A C 1
ATOM 702 O O . GLU A 1 88 ? 1.384 -4.330 13.603 1.00 90.38 88 GLU A O 1
ATOM 707 N N . GLN A 1 89 ? 1.789 -6.537 13.789 1.00 90.50 89 GLN A N 1
ATOM 708 C CA . GLN A 1 89 ? 0.753 -6.805 14.780 1.00 90.50 89 GLN A CA 1
ATOM 709 C C . GLN A 1 89 ? 1.410 -6.933 16.162 1.00 90.50 89 GLN A C 1
ATOM 711 O O . GLN A 1 89 ? 2.180 -7.872 16.373 1.00 90.50 89 GLN A O 1
ATOM 716 N N . PRO A 1 90 ? 1.145 -6.013 17.105 1.00 85.94 90 PRO A N 1
ATOM 717 C CA . PRO A 1 90 ? 1.790 -6.045 18.411 1.00 85.94 90 PRO A CA 1
ATOM 718 C C . PRO A 1 90 ? 1.200 -7.132 19.322 1.00 85.94 90 PRO A C 1
ATOM 720 O O . PRO A 1 90 ? 0.007 -7.433 19.269 1.00 85.94 90 PRO A O 1
ATOM 723 N N . GLY A 1 91 ? 2.032 -7.653 20.227 1.00 88.56 91 GLY A N 1
ATOM 724 C CA . GLY A 1 91 ? 1.635 -8.575 21.295 1.00 88.56 91 GLY A CA 1
ATOM 725 C C . GLY A 1 91 ? 1.954 -10.044 21.009 1.00 88.56 91 GLY A C 1
ATOM 726 O O . GLY A 1 91 ? 1.916 -10.491 19.865 1.00 88.56 91 GLY A O 1
ATOM 727 N N . VAL A 1 92 ? 2.226 -10.801 22.081 1.00 85.12 92 VAL A N 1
ATOM 728 C CA . VAL A 1 92 ? 2.697 -12.202 22.032 1.00 85.12 92 VAL A CA 1
ATOM 729 C C . VAL A 1 92 ? 1.798 -13.083 21.166 1.00 85.12 92 VAL A C 1
ATOM 731 O O . VAL A 1 92 ? 2.285 -13.879 20.367 1.00 85.12 92 VAL A O 1
ATOM 734 N N . THR A 1 93 ? 0.479 -12.904 21.262 1.00 88.06 93 THR A N 1
ATOM 735 C CA . THR A 1 93 ? -0.477 -13.675 20.461 1.00 88.06 93 THR A CA 1
ATOM 736 C C . THR A 1 93 ? -0.223 -13.530 18.965 1.00 88.06 93 THR A C 1
ATOM 738 O O . THR A 1 93 ? -0.203 -14.527 18.243 1.00 88.06 93 THR A O 1
ATOM 741 N N . TYR A 1 94 ? 0.010 -12.301 18.504 1.00 86.62 94 TYR A N 1
ATOM 742 C CA . TYR A 1 94 ? 0.202 -12.024 17.088 1.00 86.62 94 TYR A CA 1
ATOM 743 C C . TYR A 1 94 ? 1.637 -12.252 16.612 1.00 86.62 94 TYR A C 1
ATOM 745 O O . TYR A 1 94 ? 1.837 -12.579 15.446 1.00 86.62 94 TYR A O 1
ATOM 753 N N . SER A 1 95 ? 2.628 -12.127 17.493 1.00 83.81 95 SER A N 1
ATOM 754 C CA . SER A 1 95 ? 4.021 -12.402 17.137 1.00 83.81 95 SER A CA 1
ATOM 755 C C . SER A 1 95 ? 4.365 -13.894 17.140 1.00 83.81 95 SER A C 1
ATOM 757 O O . SER A 1 95 ? 5.301 -14.294 16.457 1.00 83.81 95 SER A O 1
ATOM 759 N N . THR A 1 96 ? 3.649 -14.716 17.917 1.00 84.75 96 THR A N 1
ATOM 760 C CA . THR A 1 96 ? 4.012 -16.129 18.135 1.00 84.75 96 THR A CA 1
ATOM 761 C C . THR A 1 96 ? 3.010 -17.115 17.539 1.00 84.75 96 THR A C 1
ATOM 763 O O . THR A 1 96 ? 3.429 -18.112 16.959 1.00 84.75 96 THR A O 1
ATOM 766 N N . TYR A 1 97 ? 1.703 -16.857 17.652 1.00 88.19 97 TYR A N 1
ATOM 767 C CA . TYR A 1 97 ? 0.668 -17.828 17.254 1.00 88.19 97 TYR A CA 1
ATOM 768 C C . TYR A 1 97 ? -0.097 -17.436 15.987 1.00 88.19 97 TYR A C 1
ATOM 770 O O . TYR A 1 97 ? -0.844 -18.241 15.432 1.00 88.19 97 TYR A O 1
ATOM 778 N N . PHE A 1 98 ? 0.045 -16.194 15.528 1.00 89.06 98 PHE A N 1
ATOM 779 C CA . PHE A 1 98 ? -0.659 -15.713 14.351 1.00 89.06 98 PHE A CA 1
ATOM 780 C C . PHE A 1 98 ? 0.195 -15.878 13.095 1.00 89.06 98 PHE A C 1
ATOM 782 O O . PHE A 1 98 ? 1.244 -15.261 12.945 1.00 89.06 98 PHE A O 1
ATOM 789 N N . HIS A 1 99 ? -0.303 -16.668 12.148 1.00 88.81 99 HIS A N 1
ATOM 790 C CA . HIS A 1 99 ? 0.384 -16.955 10.885 1.00 88.81 99 HIS A CA 1
ATOM 791 C C . HIS A 1 99 ? -0.187 -16.172 9.695 1.00 88.81 99 HIS A C 1
ATOM 793 O O . HIS A 1 99 ? -0.049 -16.580 8.544 1.00 88.81 99 HIS A O 1
ATOM 799 N N . GLY A 1 100 ? -0.839 -15.040 9.967 1.00 91.00 100 GLY A N 1
ATOM 800 C CA . GLY A 1 100 ? -1.448 -14.204 8.940 1.00 91.00 100 GLY A CA 1
ATOM 801 C C . GLY A 1 100 ? -2.892 -14.581 8.607 1.00 91.00 100 GLY A C 1
ATOM 802 O O . GLY A 1 100 ? -3.402 -15.649 8.946 1.00 91.00 100 GLY A O 1
ATOM 803 N N . PHE A 1 101 ? -3.571 -13.656 7.931 1.00 95.38 101 PHE A N 1
ATOM 804 C CA . PHE A 1 101 ? -4.913 -13.880 7.401 1.00 95.38 101 PHE A CA 1
ATOM 805 C C . PHE A 1 101 ? -4.851 -14.630 6.073 1.00 95.38 101 PHE A C 1
ATOM 807 O O . PHE A 1 101 ? -3.951 -14.419 5.258 1.00 95.38 101 PHE A O 1
ATOM 814 N N . ARG A 1 102 ? -5.871 -15.446 5.801 1.00 96.31 102 ARG A N 1
ATOM 815 C CA . ARG A 1 102 ? -6.060 -16.034 4.471 1.00 96.31 102 ARG A CA 1
ATOM 816 C C . ARG A 1 102 ? -6.400 -14.929 3.462 1.00 96.31 102 ARG A C 1
ATOM 818 O O . ARG A 1 102 ? -7.159 -14.020 3.814 1.00 96.31 102 ARG A O 1
ATOM 825 N N . PRO A 1 103 ? -5.976 -15.041 2.190 1.00 95.62 103 PRO A N 1
ATOM 826 C CA . PRO A 1 103 ? -6.331 -14.068 1.156 1.00 95.62 103 PRO A CA 1
ATOM 827 C C . PRO A 1 103 ? -7.839 -13.795 1.059 1.00 95.62 103 PRO A C 1
ATOM 829 O O . PRO A 1 103 ? -8.245 -12.645 0.941 1.00 95.62 103 PRO A O 1
ATOM 832 N N . ALA A 1 104 ? -8.677 -14.827 1.208 1.00 96.38 104 ALA A N 1
ATOM 833 C CA . ALA A 1 104 ? -10.135 -14.686 1.198 1.00 96.38 104 ALA A CA 1
ATOM 834 C C . ALA A 1 104 ? -10.676 -13.811 2.347 1.00 96.38 104 ALA A C 1
ATOM 836 O O . ALA A 1 104 ? -11.642 -13.078 2.154 1.00 96.38 104 ALA A O 1
ATOM 837 N N . GLN A 1 105 ? -10.049 -13.839 3.530 1.00 96.50 105 GLN A N 1
ATOM 838 C CA . GLN A 1 105 ? -10.450 -12.986 4.658 1.00 96.50 105 GLN A CA 1
ATOM 839 C C . GLN A 1 105 ? -10.109 -11.518 4.385 1.00 96.50 105 GLN A C 1
ATOM 841 O O . GLN A 1 105 ? -10.934 -10.641 4.630 1.00 96.50 105 GLN A O 1
ATOM 846 N N . LEU A 1 106 ? -8.917 -11.254 3.838 1.00 95.50 106 LEU A N 1
ATOM 847 C CA . LEU A 1 106 ? -8.501 -9.898 3.467 1.00 95.50 106 LEU A CA 1
ATOM 848 C C . LEU A 1 106 ? -9.337 -9.358 2.304 1.00 95.50 106 LEU A C 1
ATOM 850 O O . LEU A 1 106 ? -9.753 -8.205 2.333 1.00 95.50 106 LEU A O 1
ATOM 854 N N . GLN A 1 107 ? -9.649 -10.200 1.317 1.00 94.56 107 GLN A N 1
ATOM 855 C CA . GLN A 1 107 ? -10.556 -9.848 0.229 1.00 94.56 107 GLN A CA 1
ATOM 856 C C . GLN A 1 107 ? -11.951 -9.498 0.756 1.00 94.56 107 GLN A C 1
ATOM 858 O O . GLN A 1 107 ? -12.498 -8.472 0.367 1.00 94.56 107 GLN A O 1
ATOM 863 N N . ALA A 1 108 ? -12.517 -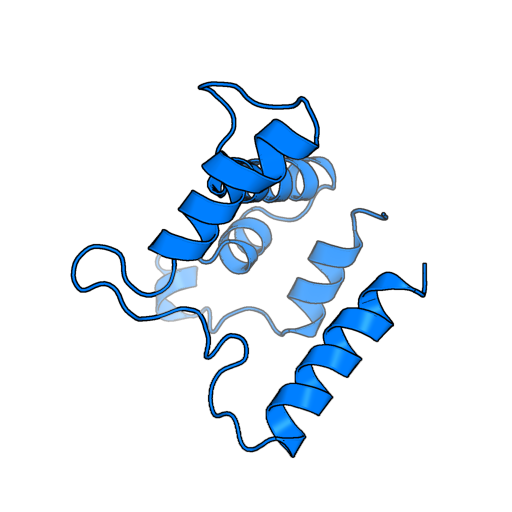10.303 1.660 1.00 95.12 108 ALA A N 1
ATOM 864 C CA . ALA A 1 108 ? -13.815 -10.013 2.264 1.00 95.12 108 ALA A CA 1
ATOM 865 C C . ALA A 1 108 ? -13.812 -8.678 3.028 1.00 95.12 108 ALA A C 1
ATOM 867 O O . ALA A 1 108 ? -14.788 -7.937 2.953 1.00 95.12 108 ALA A O 1
ATOM 868 N N . ALA A 1 109 ? -12.714 -8.349 3.718 1.00 95.19 109 ALA A N 1
ATOM 869 C 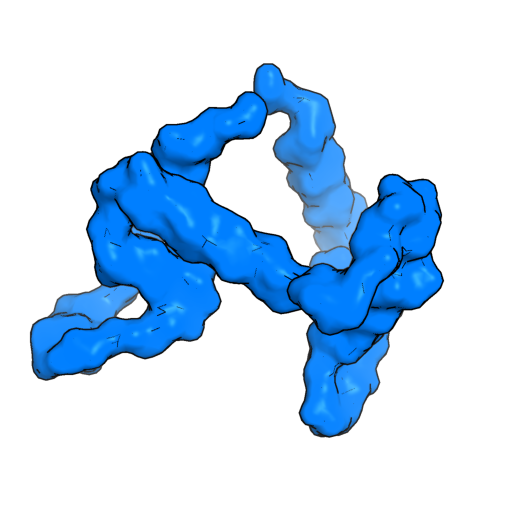CA . ALA A 1 109 ? -12.537 -7.057 4.377 1.00 95.19 109 ALA A CA 1
ATOM 870 C C . ALA A 1 109 ? -12.462 -5.891 3.373 1.00 95.19 109 ALA A C 1
ATOM 872 O O . ALA A 1 109 ? -13.157 -4.893 3.550 1.00 95.19 109 ALA A O 1
ATOM 873 N N . ILE A 1 110 ? -11.678 -6.029 2.298 1.00 93.25 110 ILE A N 1
ATOM 874 C CA . ILE A 1 110 ? -11.576 -5.023 1.225 1.00 93.25 110 ILE A CA 1
ATOM 875 C C . ILE A 1 110 ? -12.932 -4.818 0.537 1.00 93.25 110 ILE A C 1
ATOM 877 O O . ILE A 1 110 ? -13.328 -3.690 0.279 1.00 93.25 110 ILE A O 1
ATOM 881 N N . ASN A 1 111 ? -13.683 -5.892 0.303 1.00 93.06 111 ASN A N 1
ATOM 882 C CA . ASN A 1 111 ? -14.987 -5.833 -0.356 1.00 93.06 111 ASN A CA 1
ATOM 883 C C . ASN A 1 111 ? -16.090 -5.189 0.503 1.00 93.06 111 ASN A C 1
ATOM 885 O O . ASN A 1 111 ? -17.201 -5.017 0.006 1.00 93.06 111 ASN A O 1
ATOM 889 N N . ARG A 1 112 ? -15.827 -4.843 1.774 1.00 90.12 112 ARG A N 1
ATOM 890 C CA . ARG A 1 112 ? -16.825 -4.174 2.624 1.00 90.12 112 ARG A CA 1
ATOM 891 C C . ARG A 1 112 ? -17.127 -2.748 2.192 1.00 90.12 112 ARG A C 1
ATOM 893 O O . ARG A 1 112 ? -18.237 -2.288 2.427 1.00 90.12 112 ARG A O 1
ATOM 900 N N . PHE A 1 113 ? -16.179 -2.061 1.563 1.00 77.88 113 PHE A N 1
ATOM 901 C CA . PHE A 1 113 ? -16.466 -0.777 0.938 1.00 77.88 113 PHE A CA 1
ATOM 902 C C . PHE A 1 113 ? -16.671 -1.006 -0.564 1.00 77.88 113 PHE A C 1
ATOM 904 O O . PHE A 1 113 ? -15.769 -1.433 -1.282 1.00 77.88 113 PHE A O 1
ATOM 911 N N . GLY A 1 114 ? -17.902 -0.786 -1.029 1.00 64.88 114 GLY A N 1
ATOM 912 C CA . GLY A 1 114 ? -18.237 -0.834 -2.450 1.00 64.88 114 GLY A CA 1
ATOM 913 C C . GLY A 1 114 ? -17.709 0.404 -3.173 1.00 64.88 114 GLY A C 1
ATOM 914 O O . GLY A 1 114 ? -17.763 1.507 -2.628 1.00 64.88 114 GLY A O 1
ATOM 915 N N . PHE A 1 115 ? -17.209 0.212 -4.391 1.00 56.00 115 PHE A N 1
ATOM 916 C CA . PHE A 1 115 ? -16.987 1.287 -5.359 1.00 56.00 115 PHE A CA 1
ATOM 917 C C . PHE A 1 115 ? -18.176 1.390 -6.312 1.00 56.00 115 PHE A C 1
ATOM 919 O O . PHE A 1 115 ? -18.691 0.322 -6.720 1.00 56.00 115 PHE A O 1
#

Sequence (115 aa):
MTGCLKRVLQFVEERHSGGSQRLFPDQPWCPKNGYGRNAGRWFNERLLPALGMKSEQLVFHSLRHTMATLLSRNDVPDTQVKAILGHEQPGVTYSTYFHGFRPAQLQAAINRFGF